Protein AF-A0A348B222-F1 (afdb_monomer_lite)

Structure (mmCIF, N/CA/C/O backbone):
data_AF-A0A348B222-F1
#
_entry.id   AF-A0A348B222-F1
#
loop_
_atom_site.group_PDB
_atom_site.id
_atom_site.type_symbol
_atom_site.label_atom_id
_atom_site.label_alt_id
_atom_site.label_comp_id
_atom_site.label_asym_id
_atom_site.label_entity_id
_atom_site.label_seq_id
_atom_site.pdbx_PDB_ins_code
_atom_site.Cartn_x
_atom_site.Cartn_y
_atom_site.Cartn_z
_atom_site.occupancy
_atom_site.B_iso_or_equiv
_atom_site.auth_seq_id
_atom_site.auth_comp_id
_atom_site.auth_asym_id
_atom_site.auth_atom_id
_atom_site.pdbx_PDB_model_num
ATOM 1 N N . MET A 1 1 ? 14.008 5.051 -27.927 1.00 45.88 1 MET A N 1
ATOM 2 C CA . MET A 1 1 ? 12.840 4.540 -27.173 1.00 45.88 1 MET A CA 1
ATOM 3 C C . MET A 1 1 ? 13.025 4.664 -25.659 1.00 45.88 1 MET A C 1
ATOM 5 O O . MET A 1 1 ? 12.110 5.169 -25.030 1.00 45.88 1 MET A O 1
ATOM 9 N N . LEU A 1 2 ? 14.202 4.353 -25.087 1.00 38.81 2 LEU A N 1
ATOM 10 C CA . LEU A 1 2 ? 14.486 4.493 -23.641 1.00 38.81 2 LEU A CA 1
ATOM 11 C C . LEU A 1 2 ? 14.268 5.908 -23.054 1.00 38.81 2 LEU A C 1
ATOM 13 O O . LEU A 1 2 ? 13.716 6.055 -21.972 1.00 38.81 2 LEU A O 1
ATOM 17 N N . THR A 1 3 ? 14.669 6.967 -23.761 1.00 41.22 3 THR A N 1
ATOM 18 C CA . THR A 1 3 ? 14.550 8.351 -23.262 1.00 41.22 3 THR A CA 1
ATOM 19 C C . THR A 1 3 ? 13.109 8.851 -23.198 1.00 41.22 3 THR A C 1
ATOM 21 O O . THR A 1 3 ? 12.763 9.565 -22.269 1.00 41.22 3 THR A O 1
ATOM 24 N N . ALA A 1 4 ? 12.247 8.444 -24.133 1.00 38.38 4 ALA A N 1
ATOM 25 C CA . ALA A 1 4 ? 10.833 8.824 -24.117 1.00 38.38 4 ALA A CA 1
ATOM 26 C C . ALA A 1 4 ? 10.059 8.129 -22.980 1.00 38.38 4 ALA A C 1
ATOM 28 O O . ALA A 1 4 ? 9.179 8.741 -22.381 1.00 38.38 4 ALA A O 1
ATOM 29 N N . PHE A 1 5 ? 10.423 6.886 -22.646 1.00 43.88 5 PHE A N 1
ATOM 30 C CA . PHE A 1 5 ? 9.771 6.110 -21.585 1.00 43.88 5 PHE A CA 1
ATOM 31 C C . PHE A 1 5 ? 10.197 6.552 -20.178 1.00 43.88 5 PHE A C 1
ATOM 33 O O . PHE A 1 5 ? 9.346 6.715 -19.311 1.00 43.88 5 PHE A O 1
ATOM 40 N N . VAL A 1 6 ? 11.481 6.874 -19.967 1.00 45.59 6 VAL A N 1
ATOM 41 C CA . VAL A 1 6 ? 11.966 7.445 -18.692 1.00 45.59 6 VAL A CA 1
ATOM 42 C C . VAL A 1 6 ? 11.347 8.825 -18.417 1.00 45.59 6 VAL A C 1
ATOM 44 O O . VAL A 1 6 ? 11.033 9.142 -17.272 1.00 45.59 6 VAL A O 1
ATOM 47 N N . ILE A 1 7 ? 11.104 9.631 -19.460 1.00 47.28 7 ILE A N 1
ATOM 48 C CA . ILE A 1 7 ? 10.411 10.927 -19.339 1.00 47.28 7 ILE A CA 1
ATOM 49 C C . ILE A 1 7 ? 8.918 10.741 -19.008 1.00 47.28 7 ILE A C 1
ATOM 51 O O . ILE A 1 7 ? 8.367 11.527 -18.238 1.00 47.28 7 ILE A O 1
ATOM 55 N N . LEU A 1 8 ? 8.263 9.697 -19.534 1.00 50.06 8 LEU A N 1
ATOM 56 C CA . LEU A 1 8 ? 6.875 9.362 -19.185 1.00 50.06 8 LEU A CA 1
ATOM 57 C C . LEU A 1 8 ? 6.747 8.785 -17.767 1.00 50.06 8 LEU A C 1
ATOM 59 O O . LEU A 1 8 ? 5.805 9.135 -17.058 1.00 50.06 8 LEU A O 1
ATOM 63 N N . ALA A 1 9 ? 7.706 7.968 -17.327 1.00 51.41 9 ALA A N 1
ATOM 64 C CA . ALA A 1 9 ? 7.767 7.458 -15.960 1.00 51.41 9 ALA A CA 1
ATOM 65 C C . ALA A 1 9 ? 7.986 8.611 -14.963 1.00 51.41 9 ALA A C 1
ATOM 67 O O . ALA A 1 9 ? 7.213 8.796 -14.027 1.00 51.41 9 ALA A O 1
ATOM 68 N N . ALA A 1 10 ? 8.949 9.501 -15.199 1.00 58.97 10 ALA A N 1
ATOM 69 C CA . ALA A 1 10 ? 9.144 10.686 -14.357 1.00 58.97 10 ALA A CA 1
ATOM 70 C C . ALA A 1 10 ? 8.050 11.765 -14.524 1.00 58.97 10 ALA A C 1
ATOM 72 O O . ALA A 1 10 ? 8.182 12.864 -13.977 1.00 58.97 10 ALA A O 1
ATOM 73 N N . SER A 1 11 ? 6.983 11.492 -15.284 1.00 73.81 11 SER A N 1
ATOM 74 C CA . SER A 1 11 ? 5.932 12.474 -15.502 1.00 73.81 11 SER A CA 1
ATOM 75 C C . SER A 1 11 ? 5.194 12.793 -14.195 1.00 73.81 11 SER A C 1
ATOM 77 O O . SER A 1 11 ? 4.970 11.910 -13.358 1.00 73.81 11 SER A O 1
ATOM 79 N N . PRO A 1 12 ? 4.736 14.046 -14.026 1.00 78.94 12 PRO A N 1
ATOM 80 C CA . PRO A 1 12 ? 3.909 14.424 -12.884 1.00 78.94 12 PRO A CA 1
ATOM 81 C C . PRO A 1 12 ? 2.681 13.518 -12.704 1.00 78.94 12 PRO A C 1
ATOM 83 O O . PRO A 1 12 ? 2.256 13.285 -11.577 1.00 78.94 12 PRO A O 1
ATOM 86 N N . GLY A 1 13 ? 2.140 12.968 -13.798 1.00 80.19 13 GLY A N 1
ATOM 87 C CA . GLY A 1 13 ? 0.988 12.067 -13.766 1.00 80.19 13 GLY A CA 1
ATOM 88 C C . GLY A 1 13 ? 1.265 10.751 -13.039 1.00 80.19 13 GLY A C 1
ATOM 89 O O . GLY A 1 13 ? 0.460 10.341 -12.207 1.00 80.19 13 GLY A O 1
ATOM 90 N N . VAL A 1 14 ? 2.414 10.116 -13.289 1.00 79.12 14 VAL A N 1
ATOM 91 C CA . VAL A 1 14 ? 2.780 8.851 -12.627 1.00 79.12 14 VAL A CA 1
ATOM 92 C C . VAL A 1 14 ? 3.082 9.080 -11.147 1.00 79.12 14 VAL A C 1
ATOM 94 O O . VAL A 1 14 ? 2.652 8.299 -10.305 1.00 79.12 14 VAL A O 1
ATOM 97 N N . LEU A 1 15 ? 3.741 10.188 -10.798 1.00 84.81 15 LEU A N 1
ATOM 98 C CA . LEU A 1 15 ? 3.972 10.542 -9.395 1.00 84.81 15 LEU A CA 1
ATOM 99 C C . LEU A 1 15 ? 2.654 10.770 -8.644 1.00 84.81 15 LEU A C 1
ATOM 101 O O . LEU A 1 15 ? 2.473 10.231 -7.555 1.00 84.81 15 LEU A O 1
ATOM 105 N N . LEU A 1 16 ? 1.711 11.511 -9.234 1.00 83.81 16 LEU A N 1
ATOM 106 C CA . LEU A 1 16 ? 0.375 11.698 -8.659 1.00 83.81 16 LEU A CA 1
ATOM 107 C C . LEU A 1 16 ? -0.380 10.373 -8.520 1.00 83.81 16 LEU A C 1
ATOM 109 O O . LEU A 1 16 ? -1.049 10.166 -7.509 1.00 83.81 16 LEU A O 1
ATOM 113 N N . LEU A 1 17 ? -0.237 9.465 -9.490 1.00 82.88 17 LEU A N 1
ATOM 114 C CA . LEU A 1 17 ? -0.805 8.124 -9.406 1.00 82.88 17 LEU A CA 1
ATOM 115 C C . LEU A 1 17 ? -0.215 7.343 -8.227 1.00 82.88 17 LEU A C 1
ATOM 117 O O . LEU A 1 17 ? -0.977 6.787 -7.449 1.00 82.88 17 LEU A O 1
ATOM 121 N N . VAL A 1 18 ? 1.107 7.344 -8.037 1.00 89.62 18 VAL A N 1
ATOM 122 C CA . VAL A 1 18 ? 1.763 6.664 -6.902 1.00 89.62 18 VAL A CA 1
ATOM 123 C C . VAL A 1 18 ? 1.304 7.241 -5.559 1.00 89.62 18 VAL A C 1
ATOM 125 O O . VAL A 1 18 ? 1.024 6.485 -4.629 1.00 89.62 18 VAL A O 1
ATOM 128 N N . LEU A 1 19 ? 1.169 8.568 -5.456 1.00 87.50 19 LEU A N 1
ATOM 129 C CA . LEU A 1 19 ? 0.617 9.218 -4.262 1.00 87.50 19 LEU A CA 1
ATOM 130 C C . LEU A 1 19 ? -0.840 8.790 -4.018 1.00 87.50 19 LEU A C 1
ATOM 132 O O . LEU A 1 19 ? -1.206 8.457 -2.891 1.00 87.50 19 LEU A O 1
ATOM 136 N N . GLY A 1 20 ? -1.655 8.760 -5.076 1.00 83.12 20 GLY A N 1
ATOM 137 C CA . GLY A 1 20 ? -3.041 8.298 -5.031 1.00 83.12 20 GLY A CA 1
ATOM 138 C C . GLY A 1 20 ? -3.160 6.827 -4.631 1.00 83.12 20 GLY A C 1
ATOM 139 O O . GLY A 1 20 ? -3.981 6.500 -3.781 1.00 83.12 20 GLY A O 1
ATOM 140 N N . LEU A 1 21 ? -2.297 5.959 -5.166 1.00 86.25 21 LEU A N 1
ATOM 141 C CA . LEU A 1 21 ? -2.205 4.547 -4.790 1.00 86.25 21 LEU A CA 1
ATOM 142 C C . LEU A 1 21 ? -1.815 4.393 -3.320 1.00 86.25 21 LEU A C 1
ATOM 144 O O . LEU A 1 21 ? -2.431 3.596 -2.625 1.00 86.25 21 LEU A O 1
ATOM 148 N N . GLY A 1 22 ? -0.860 5.181 -2.817 1.00 91.25 22 GLY A N 1
ATOM 149 C CA . GLY A 1 22 ? -0.504 5.178 -1.396 1.00 91.25 22 GLY A CA 1
ATOM 150 C C . GLY A 1 22 ? -1.671 5.599 -0.496 1.00 91.25 22 GLY A C 1
ATOM 151 O O . GLY A 1 22 ? -1.880 5.014 0.566 1.00 91.25 22 GLY A O 1
ATOM 152 N N . ALA A 1 23 ? -2.464 6.581 -0.932 1.00 89.62 23 ALA A N 1
ATOM 153 C CA . ALA A 1 23 ? -3.654 7.020 -0.210 1.00 89.62 23 ALA A CA 1
ATOM 154 C C . ALA A 1 23 ? -4.790 5.991 -0.247 1.00 89.62 23 ALA A C 1
ATOM 156 O O . ALA A 1 23 ? -5.393 5.722 0.790 1.00 89.62 23 ALA A O 1
ATOM 157 N N . ALA A 1 24 ? -5.051 5.394 -1.411 1.00 84.81 24 ALA A N 1
ATOM 158 C CA . ALA A 1 24 ? -6.025 4.319 -1.563 1.00 84.81 24 ALA A CA 1
ATOM 159 C C . ALA A 1 24 ? -5.630 3.099 -0.722 1.00 84.81 24 ALA A C 1
ATOM 161 O O . ALA A 1 24 ? -6.463 2.576 0.011 1.00 84.81 24 ALA A O 1
ATOM 162 N N . HIS A 1 25 ? -4.347 2.726 -0.744 1.00 88.88 25 HIS A N 1
ATOM 163 C CA . HIS A 1 25 ? -3.808 1.629 0.052 1.00 88.88 25 HIS A CA 1
ATOM 164 C C . HIS A 1 25 ? -4.090 1.824 1.542 1.00 88.88 25 HIS A C 1
ATOM 166 O O . HIS A 1 25 ? -4.594 0.927 2.204 1.00 88.88 25 HIS A O 1
ATOM 172 N N . ALA A 1 26 ? -3.855 3.025 2.080 1.00 89.69 26 ALA A N 1
ATOM 173 C CA . ALA A 1 26 ? -4.115 3.307 3.493 1.00 89.69 26 ALA A CA 1
ATOM 174 C C . ALA A 1 26 ? -5.586 3.120 3.917 1.00 89.69 26 ALA A C 1
ATOM 176 O O . ALA A 1 26 ? -5.856 2.958 5.108 1.00 89.69 26 ALA A O 1
ATOM 177 N N . LEU A 1 27 ? -6.521 3.165 2.963 1.00 84.25 27 LEU A N 1
ATOM 178 C CA . LEU A 1 27 ? -7.957 2.988 3.179 1.00 84.25 27 LEU A CA 1
ATOM 179 C C . LEU A 1 27 ? -8.431 1.543 2.962 1.00 84.25 27 LEU A C 1
ATOM 181 O O . LEU A 1 27 ? -9.633 1.295 3.077 1.00 84.25 27 LEU A O 1
ATOM 185 N N . GLU A 1 28 ? -7.533 0.604 2.655 1.00 77.25 28 GLU A N 1
ATOM 186 C CA . GLU A 1 28 ? -7.916 -0.792 2.440 1.00 77.25 28 GLU A CA 1
ATOM 187 C C . GLU A 1 28 ? -8.569 -1.406 3.702 1.00 77.25 28 GLU A C 1
ATOM 189 O O . GLU A 1 28 ? -8.209 -1.060 4.843 1.00 77.25 28 GLU A O 1
ATOM 194 N N . PRO A 1 29 ? -9.604 -2.257 3.528 1.00 69.12 29 PRO A N 1
ATOM 195 C CA . PRO A 1 29 ? -10.418 -2.747 4.640 1.00 69.12 29 PRO A CA 1
ATOM 196 C C . PRO A 1 29 ? -9.631 -3.542 5.685 1.00 69.12 29 PRO A C 1
ATOM 198 O O . PRO A 1 29 ? -9.960 -3.464 6.872 1.00 69.12 29 PRO A O 1
ATOM 201 N N . ASP A 1 30 ? -8.601 -4.272 5.264 1.00 72.12 30 ASP A N 1
ATOM 202 C CA . ASP A 1 30 ? -7.698 -5.059 6.104 1.00 72.12 30 ASP A CA 1
ATOM 203 C C . ASP A 1 30 ? -6.919 -4.173 7.092 1.00 72.12 30 ASP A C 1
ATOM 205 O O . ASP A 1 30 ? -6.863 -4.469 8.291 1.00 72.12 30 ASP A O 1
ATOM 209 N N . HIS A 1 31 ? -6.400 -3.021 6.652 1.00 84.81 31 HIS A N 1
ATOM 210 C CA . HIS A 1 31 ? -5.754 -2.054 7.540 1.00 84.81 31 HIS A CA 1
ATOM 211 C C . HIS A 1 31 ? -6.751 -1.487 8.546 1.00 84.81 31 HIS A C 1
ATOM 213 O O . HIS A 1 31 ? -6.461 -1.414 9.742 1.00 84.81 31 HIS A O 1
ATOM 219 N N . ILE A 1 32 ? -7.941 -1.091 8.084 1.00 81.38 32 ILE A N 1
ATOM 220 C CA . ILE A 1 32 ? -8.979 -0.516 8.949 1.00 81.38 32 ILE A CA 1
ATOM 221 C C . ILE A 1 32 ? -9.425 -1.540 10.000 1.00 81.38 32 ILE A C 1
ATOM 223 O O . ILE A 1 32 ? -9.568 -1.192 11.178 1.00 81.38 32 ILE A O 1
ATOM 227 N N . ALA A 1 33 ? -9.640 -2.793 9.595 1.00 73.31 33 ALA A N 1
ATOM 228 C CA . ALA A 1 33 ? -10.023 -3.881 10.484 1.00 73.31 33 ALA A CA 1
ATOM 229 C C . ALA A 1 33 ? -8.944 -4.128 11.545 1.00 73.31 33 ALA A C 1
ATOM 231 O O . ALA A 1 33 ? -9.255 -4.150 12.738 1.00 73.31 33 ALA A O 1
ATOM 232 N N . THR A 1 34 ? -7.680 -4.214 11.128 1.00 79.94 34 THR A N 1
ATOM 233 C CA . THR A 1 34 ? -6.533 -4.394 12.019 1.00 79.94 34 THR A CA 1
ATOM 234 C C . THR A 1 34 ? -6.372 -3.225 12.995 1.00 79.94 34 THR A C 1
ATOM 236 O O . THR A 1 34 ? -6.311 -3.437 14.209 1.00 79.94 34 THR A O 1
ATOM 239 N N . MET A 1 35 ? -6.385 -1.979 12.517 1.00 84.19 35 MET A N 1
ATOM 240 C CA . MET A 1 35 ? -6.193 -0.789 13.358 1.00 84.19 35 MET A CA 1
ATOM 241 C C . MET A 1 35 ? -7.305 -0.609 14.399 1.00 84.19 35 MET A C 1
ATOM 243 O O . MET A 1 35 ? -7.040 -0.132 15.502 1.00 84.19 35 MET A O 1
ATOM 247 N N . LYS A 1 36 ? -8.536 -1.052 14.107 1.00 78.12 36 LYS A N 1
ATOM 248 C CA . LYS A 1 36 ? -9.646 -1.051 15.077 1.00 78.12 36 LYS A CA 1
ATOM 249 C C . LYS A 1 36 ? -9.423 -1.978 16.276 1.00 78.12 36 LYS A C 1
ATOM 251 O O . LYS A 1 36 ? -10.074 -1.786 17.300 1.00 78.12 36 LYS A O 1
ATOM 256 N N . THR A 1 37 ? -8.538 -2.968 16.164 1.00 81.12 37 THR A N 1
ATOM 257 C CA . THR A 1 37 ? -8.218 -3.895 17.265 1.00 81.12 37 THR A CA 1
ATOM 258 C C . THR A 1 37 ? -7.103 -3.392 18.183 1.00 81.12 37 THR A C 1
ATOM 260 O O . THR A 1 37 ? -6.882 -3.967 19.246 1.00 81.12 37 THR A O 1
ATOM 263 N N . MET A 1 38 ? -6.409 -2.319 17.798 1.00 84.62 38 MET A N 1
ATOM 264 C CA . MET A 1 38 ? -5.250 -1.795 18.520 1.00 84.62 38 MET A CA 1
ATOM 265 C C . MET A 1 38 ? -5.650 -0.812 19.619 1.00 84.62 38 MET A C 1
ATOM 267 O O . MET A 1 38 ? -6.543 0.024 19.452 1.00 84.62 38 MET A O 1
ATOM 271 N N . ALA A 1 39 ? -4.937 -0.883 20.741 1.00 83.25 39 ALA A N 1
ATOM 272 C CA . ALA A 1 39 ? -5.302 -0.190 21.973 1.00 83.25 39 ALA A CA 1
ATOM 273 C C . ALA A 1 39 ? -4.621 1.177 22.138 1.00 83.25 39 ALA A C 1
ATOM 275 O O . ALA A 1 39 ? -5.033 1.977 22.979 1.00 83.25 39 ALA A O 1
ATOM 276 N N . SER A 1 40 ? -3.553 1.453 21.383 1.00 88.56 40 SER A N 1
ATOM 277 C CA . SER A 1 40 ? -2.707 2.618 21.640 1.00 88.56 40 SER A CA 1
ATOM 278 C C . SER A 1 40 ? -2.125 3.259 20.380 1.00 88.56 40 SER A C 1
ATOM 280 O O . SER A 1 40 ? -1.817 2.596 19.394 1.00 88.56 40 SER A O 1
ATOM 282 N N . LYS A 1 41 ? -1.852 4.572 20.447 1.00 90.81 41 LYS A N 1
ATOM 283 C CA . LYS A 1 41 ? -1.162 5.314 19.370 1.00 90.81 41 LYS A CA 1
ATOM 284 C C . LYS A 1 41 ? 0.194 4.704 19.003 1.00 90.81 41 LYS A C 1
ATOM 286 O O . LYS A 1 41 ? 0.615 4.758 17.852 1.00 90.81 41 LYS A O 1
ATOM 291 N N . ARG A 1 42 ? 0.878 4.103 19.983 1.00 91.12 42 ARG A N 1
ATOM 292 C CA . ARG A 1 42 ? 2.151 3.408 19.765 1.00 91.12 42 ARG A CA 1
ATOM 293 C C . ARG A 1 42 ? 1.968 2.166 18.891 1.00 91.12 42 ARG A C 1
ATOM 295 O O . ARG A 1 42 ? 2.843 1.883 18.080 1.00 91.12 42 ARG A O 1
ATOM 302 N N . GLU A 1 43 ? 0.869 1.437 19.053 1.00 88.25 43 GLU A N 1
ATOM 303 C CA . GLU A 1 43 ? 0.530 0.302 18.189 1.00 88.25 43 GLU A CA 1
ATOM 304 C C . GLU A 1 43 ? 0.182 0.760 16.775 1.00 88.25 43 GLU A C 1
ATOM 306 O O . GLU A 1 43 ? 0.720 0.184 15.837 1.00 88.25 43 GLU A O 1
ATOM 311 N N . TYR A 1 44 ? -0.581 1.849 16.612 1.00 91.44 44 TYR A N 1
ATOM 312 C CA . TYR A 1 44 ? -0.862 2.421 15.286 1.00 91.44 44 TYR A CA 1
ATO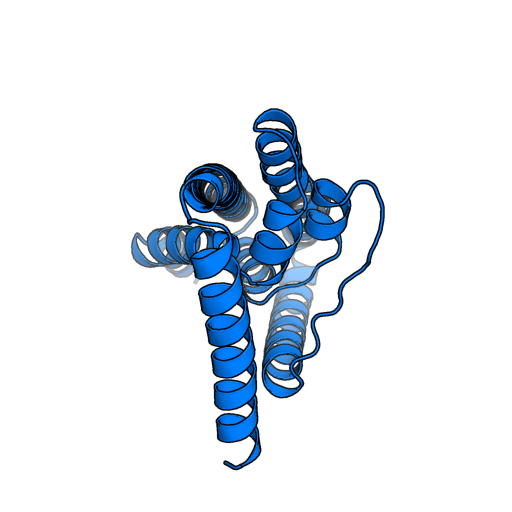M 313 C C . TYR A 1 44 ? 0.419 2.786 14.538 1.00 91.44 44 TYR A C 1
ATOM 315 O O . TYR A 1 44 ? 0.572 2.465 13.361 1.00 91.44 44 TYR A O 1
ATOM 323 N N . LEU A 1 45 ? 1.366 3.427 15.232 1.00 93.62 45 LEU A N 1
ATOM 324 C CA . LEU A 1 45 ? 2.645 3.810 14.643 1.00 93.62 45 LEU A CA 1
ATOM 325 C C . LEU A 1 45 ? 3.476 2.579 14.257 1.00 93.62 45 LEU A C 1
ATOM 327 O O . LEU A 1 45 ? 3.996 2.512 13.147 1.00 93.62 45 LEU A O 1
ATOM 331 N N . LYS A 1 46 ? 3.580 1.590 15.156 1.00 92.19 46 LYS A N 1
ATOM 332 C CA . LYS A 1 46 ? 4.298 0.335 14.887 1.00 92.19 46 LYS A CA 1
ATOM 333 C C . LYS A 1 46 ? 3.686 -0.438 13.725 1.00 92.19 46 LYS A C 1
ATOM 335 O O . LYS A 1 46 ? 4.432 -0.984 12.922 1.00 92.19 46 LYS A O 1
ATOM 340 N N . PHE A 1 47 ? 2.359 -0.493 13.650 1.00 91.88 47 PHE A N 1
ATOM 341 C CA . PHE A 1 47 ? 1.649 -1.140 12.559 1.00 91.88 47 PHE A CA 1
ATOM 342 C C . PHE A 1 47 ? 1.918 -0.431 11.240 1.00 91.88 47 PHE A C 1
ATOM 344 O O . PHE A 1 47 ? 2.436 -1.058 10.327 1.00 91.88 47 PHE A O 1
ATOM 351 N N . SER A 1 48 ? 1.657 0.875 11.178 1.00 93.50 48 SER A N 1
ATOM 352 C CA . SER A 1 48 ? 1.760 1.646 9.936 1.00 93.50 48 SER A CA 1
ATOM 353 C C . SER A 1 48 ? 3.185 1.620 9.374 1.00 93.50 48 SER A C 1
ATOM 355 O O . SER A 1 48 ? 3.380 1.319 8.202 1.00 93.50 48 SER A O 1
ATOM 357 N N . LEU A 1 49 ? 4.197 1.852 10.223 1.00 94.50 49 LEU A N 1
ATOM 358 C CA . LEU A 1 49 ? 5.603 1.768 9.813 1.00 94.50 49 LEU A CA 1
ATOM 359 C C . LEU A 1 49 ? 6.024 0.333 9.496 1.00 94.50 49 LEU A C 1
ATOM 361 O O . LEU A 1 49 ? 6.721 0.098 8.513 1.00 94.50 49 LEU A O 1
ATOM 365 N N . GLY A 1 50 ? 5.611 -0.626 10.327 1.00 93.31 50 GLY A N 1
ATOM 366 C CA . GLY A 1 50 ? 5.900 -2.039 10.116 1.00 93.31 50 GLY A CA 1
ATOM 367 C C . GLY A 1 50 ? 5.358 -2.527 8.778 1.00 93.31 50 GLY A C 1
ATOM 368 O O . GLY A 1 50 ? 6.059 -3.243 8.078 1.00 93.31 50 GLY A O 1
ATOM 369 N N . HIS A 1 51 ? 4.168 -2.081 8.387 1.00 91.88 51 HIS A N 1
A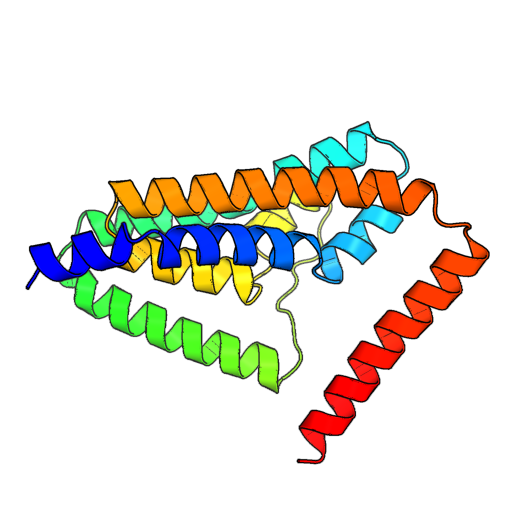TOM 370 C CA . HIS A 1 51 ? 3.531 -2.425 7.120 1.00 91.88 51 HIS A CA 1
ATOM 371 C C . HIS A 1 51 ? 4.287 -1.889 5.914 1.00 91.88 51 HIS A C 1
ATOM 373 O O . HIS A 1 51 ? 4.620 -2.651 5.006 1.00 91.88 51 HIS A O 1
ATOM 379 N N . GLY A 1 52 ? 4.665 -0.612 5.948 1.00 93.19 52 GLY A N 1
ATOM 380 C CA . GLY A 1 52 ? 5.535 -0.035 4.928 1.00 93.19 52 GLY A CA 1
ATOM 381 C C . GLY A 1 52 ? 6.886 -0.758 4.819 1.00 93.19 52 GLY A C 1
ATOM 382 O O . GLY A 1 52 ? 7.336 -1.074 3.718 1.00 93.19 52 GLY A O 1
ATOM 383 N N . LEU A 1 53 ? 7.512 -1.085 5.956 1.00 92.81 53 LEU A N 1
ATOM 384 C CA . LEU A 1 53 ? 8.767 -1.848 5.997 1.00 92.81 53 LEU A CA 1
ATOM 385 C C . LEU A 1 53 ? 8.599 -3.281 5.476 1.00 92.81 53 LEU A C 1
ATOM 387 O O . LEU A 1 53 ? 9.457 -3.765 4.743 1.00 92.81 53 LEU A O 1
ATOM 391 N N . GLY A 1 54 ? 7.495 -3.943 5.822 1.00 90.31 54 GLY A N 1
ATOM 392 C CA . GLY A 1 54 ? 7.123 -5.259 5.311 1.00 90.31 54 GLY A CA 1
ATOM 393 C C . GLY A 1 54 ? 7.070 -5.270 3.791 1.00 90.31 54 GLY A C 1
ATOM 394 O O . GLY A 1 54 ? 7.719 -6.099 3.157 1.00 90.31 54 GLY A O 1
ATOM 395 N N . PHE A 1 55 ? 6.377 -4.291 3.209 1.00 91.62 55 PHE A N 1
ATOM 396 C CA . PHE A 1 55 ? 6.304 -4.144 1.760 1.00 91.62 55 PHE A CA 1
ATOM 397 C C . PHE A 1 55 ? 7.684 -3.880 1.141 1.00 91.62 55 PHE A C 1
ATOM 399 O O . PHE A 1 55 ? 8.057 -4.533 0.168 1.00 91.62 55 PHE A O 1
ATOM 406 N N . ALA A 1 56 ? 8.486 -2.992 1.741 1.00 90.88 56 ALA A N 1
ATOM 407 C CA . ALA A 1 56 ? 9.838 -2.689 1.267 1.00 90.88 56 ALA A CA 1
ATOM 408 C C . ALA A 1 56 ? 10.741 -3.930 1.199 1.00 90.88 56 ALA A C 1
ATOM 410 O O . ALA A 1 56 ? 11.488 -4.090 0.233 1.00 90.88 56 ALA A O 1
ATOM 411 N N . MET A 1 57 ? 10.661 -4.815 2.201 1.00 87.62 57 MET A N 1
ATOM 412 C CA . MET A 1 57 ? 11.465 -6.043 2.261 1.00 87.62 57 MET A CA 1
ATOM 413 C C . MET A 1 57 ? 11.196 -7.000 1.101 1.00 87.62 57 MET A C 1
ATOM 415 O O . MET A 1 57 ? 12.065 -7.806 0.786 1.00 87.62 57 MET A O 1
ATOM 419 N N . VAL A 1 58 ? 10.025 -6.921 0.472 1.00 84.00 58 VAL A N 1
ATOM 420 C CA . VAL A 1 58 ? 9.677 -7.749 -0.689 1.00 84.00 58 VAL A CA 1
ATOM 421 C C . VAL A 1 58 ? 9.904 -6.974 -1.983 1.00 84.00 58 VAL A C 1
ATOM 423 O O . VAL A 1 58 ? 10.572 -7.459 -2.893 1.00 84.00 58 VAL A O 1
ATOM 426 N N . ALA A 1 59 ? 9.411 -5.740 -2.051 1.00 84.50 59 ALA A N 1
ATOM 427 C CA . ALA A 1 59 ? 9.410 -4.958 -3.276 1.00 84.50 59 ALA A CA 1
ATOM 428 C C . ALA A 1 59 ? 10.818 -4.496 -3.703 1.00 84.50 59 ALA A C 1
ATOM 430 O O . ALA A 1 59 ? 11.133 -4.529 -4.891 1.00 84.50 59 ALA A O 1
ATOM 431 N N . ILE A 1 60 ? 11.703 -4.127 -2.765 1.00 84.88 60 ILE A N 1
ATOM 432 C CA . ILE A 1 60 ? 13.068 -3.685 -3.107 1.00 84.88 60 ILE A CA 1
ATOM 433 C C . ILE A 1 60 ? 13.901 -4.827 -3.713 1.00 84.88 60 ILE A C 1
ATOM 435 O O . ILE A 1 60 ? 14.474 -4.614 -4.783 1.00 84.88 60 ILE A O 1
ATOM 439 N N . PRO A 1 61 ? 13.976 -6.036 -3.115 1.00 81.94 61 PRO A N 1
ATOM 440 C CA . PRO A 1 61 ? 14.683 -7.155 -3.739 1.00 81.94 61 PRO A CA 1
ATOM 441 C C . PRO A 1 61 ? 14.165 -7.508 -5.132 1.00 81.94 61 PRO A C 1
ATOM 443 O O . PRO A 1 61 ? 14.969 -7.802 -6.013 1.00 81.94 61 PRO A O 1
ATOM 446 N N . ILE A 1 62 ? 12.848 -7.435 -5.342 1.00 76.06 62 ILE A N 1
ATOM 447 C CA . ILE A 1 62 ? 12.219 -7.667 -6.647 1.00 76.06 62 ILE A CA 1
ATOM 448 C C . ILE A 1 62 ? 12.743 -6.654 -7.671 1.00 76.06 62 ILE A C 1
ATOM 450 O O . ILE A 1 62 ? 13.257 -7.054 -8.714 1.00 76.06 62 ILE A O 1
ATOM 454 N N . ILE A 1 63 ? 12.709 -5.355 -7.359 1.00 76.38 63 ILE A N 1
ATOM 455 C CA . ILE A 1 63 ? 13.221 -4.321 -8.273 1.00 76.38 63 ILE A CA 1
ATOM 456 C C . ILE A 1 63 ? 14.719 -4.479 -8.526 1.00 76.38 63 ILE A C 1
ATOM 458 O O . ILE A 1 63 ? 15.162 -4.321 -9.661 1.00 76.38 63 ILE A O 1
ATOM 462 N N . LEU A 1 64 ? 15.511 -4.792 -7.498 1.00 77.75 64 LEU A N 1
ATOM 463 C CA . LEU A 1 64 ? 16.948 -5.013 -7.665 1.00 77.75 64 LEU A CA 1
ATOM 464 C C . LEU A 1 64 ? 17.214 -6.196 -8.603 1.00 77.75 64 LEU A C 1
ATOM 466 O O . LEU A 1 64 ? 18.029 -6.073 -9.514 1.00 77.75 64 LEU A O 1
ATOM 470 N N . LEU A 1 65 ? 16.503 -7.314 -8.425 1.00 73.19 65 LEU A N 1
ATOM 471 C CA . LEU A 1 65 ? 16.650 -8.503 -9.264 1.00 73.19 65 LEU A CA 1
ATOM 472 C C . LEU A 1 65 ? 16.401 -8.188 -10.748 1.00 73.19 65 LEU A C 1
ATOM 474 O O . LEU A 1 65 ? 17.194 -8.593 -11.598 1.00 73.19 65 LEU A O 1
ATOM 478 N N . PHE A 1 66 ? 15.351 -7.420 -11.051 1.00 66.69 66 PHE A N 1
ATOM 479 C CA . PHE A 1 66 ? 15.037 -7.012 -12.424 1.00 66.69 66 PHE A CA 1
ATOM 480 C C . PHE A 1 66 ? 15.965 -5.912 -12.954 1.00 66.69 66 PHE A C 1
ATOM 482 O O . PHE A 1 66 ? 16.331 -5.925 -14.126 1.00 66.69 66 PHE A O 1
ATOM 489 N N . GLY A 1 67 ? 16.430 -5.003 -12.093 1.00 64.69 67 GLY A N 1
ATOM 490 C CA . GLY A 1 67 ? 17.296 -3.890 -12.482 1.00 64.69 67 GLY A CA 1
ATOM 491 C C . GLY A 1 67 ? 18.710 -4.293 -12.922 1.00 64.69 67 GLY A C 1
ATOM 492 O O . GLY A 1 67 ? 19.331 -3.565 -13.698 1.00 64.69 67 GLY A O 1
ATOM 493 N N . PHE A 1 68 ? 19.237 -5.433 -12.459 1.00 66.38 68 PHE A N 1
ATOM 494 C CA . PHE A 1 68 ? 20.597 -5.882 -12.800 1.00 66.38 68 PHE A CA 1
ATOM 495 C C . PHE A 1 68 ? 20.674 -6.827 -14.003 1.00 66.38 68 PHE A C 1
ATOM 497 O O . PHE A 1 68 ? 21.751 -6.984 -14.582 1.00 66.38 68 PHE A O 1
ATOM 504 N N . VAL A 1 69 ? 19.568 -7.448 -14.413 1.00 66.00 69 VAL A N 1
ATOM 505 C CA . VAL A 1 69 ? 19.576 -8.462 -15.471 1.00 66.00 69 VAL A CA 1
ATOM 506 C C . VAL A 1 69 ? 18.648 -8.023 -16.594 1.00 66.00 69 VAL A C 1
ATOM 508 O O . VAL A 1 69 ? 17.472 -8.345 -16.594 1.00 66.00 69 VAL A O 1
ATOM 511 N N . ARG A 1 70 ? 19.182 -7.324 -17.604 1.00 59.44 70 ARG A N 1
ATOM 512 C CA . ARG A 1 70 ? 18.387 -6.837 -18.756 1.00 59.44 70 ARG A CA 1
ATOM 513 C C . ARG A 1 70 ? 17.650 -7.939 -19.526 1.00 59.44 70 ARG A C 1
ATOM 515 O O . ARG A 1 70 ? 16.594 -7.694 -20.082 1.00 59.44 70 ARG A O 1
ATOM 522 N N . VAL A 1 71 ? 18.165 -9.172 -19.534 1.00 61.16 71 VAL A N 1
ATOM 523 C CA . VAL A 1 71 ? 17.453 -10.335 -20.110 1.00 61.16 71 VAL A CA 1
ATOM 524 C C . VAL A 1 71 ? 16.168 -10.664 -19.332 1.00 61.16 71 VAL A C 1
ATOM 526 O O . VAL A 1 71 ? 15.247 -11.253 -19.892 1.00 61.16 71 VAL A O 1
ATOM 529 N N . LEU A 1 72 ? 16.076 -10.248 -18.067 1.00 56.69 72 LEU A N 1
ATOM 530 C CA . LEU A 1 72 ? 14.863 -10.330 -17.264 1.00 56.69 72 LEU A CA 1
ATOM 531 C C . LEU A 1 72 ? 13.916 -9.140 -17.472 1.00 56.69 72 LEU A C 1
ATOM 533 O O . LEU A 1 72 ? 12.872 -9.172 -16.845 1.00 56.69 72 LEU A O 1
ATOM 537 N N . GLU A 1 73 ? 14.189 -8.141 -18.329 1.00 54.28 73 GLU A N 1
ATOM 538 C CA . GLU A 1 73 ? 13.181 -7.102 -18.648 1.00 54.28 73 GLU A CA 1
ATOM 539 C C . GLU A 1 73 ? 11.930 -7.753 -19.249 1.00 54.28 73 GLU A C 1
ATOM 541 O O . GLU A 1 73 ? 10.842 -7.587 -18.721 1.00 54.28 73 GLU A O 1
ATOM 546 N N . VAL A 1 74 ? 12.095 -8.639 -20.238 1.00 57.88 74 VAL A N 1
ATOM 547 C CA . VAL A 1 74 ? 10.973 -9.399 -20.822 1.00 57.88 74 VAL A CA 1
ATOM 548 C C . VAL A 1 74 ? 10.312 -10.322 -19.789 1.00 57.88 74 VAL A C 1
ATOM 550 O O . VAL A 1 74 ? 9.102 -10.534 -19.814 1.00 57.88 74 VAL A O 1
ATOM 553 N N . ALA A 1 75 ? 11.091 -10.883 -18.858 1.00 57.56 75 ALA A N 1
ATOM 554 C CA . ALA A 1 75 ? 10.536 -11.668 -17.757 1.00 57.56 75 ALA A CA 1
ATOM 555 C C . ALA A 1 75 ? 9.763 -10.782 -16.764 1.00 57.56 75 ALA A C 1
ATOM 557 O O . ALA A 1 75 ? 8.750 -11.222 -16.234 1.00 57.56 75 ALA A O 1
ATOM 558 N N . GLY A 1 76 ? 10.216 -9.549 -16.545 1.00 52.84 76 GLY A N 1
ATOM 559 C CA . GLY A 1 76 ? 9.578 -8.512 -15.745 1.00 52.84 76 GLY A CA 1
ATOM 560 C C . GLY A 1 76 ? 8.258 -8.068 -16.358 1.00 52.84 76 GLY A C 1
ATOM 561 O O . GLY A 1 76 ? 7.264 -8.077 -15.644 1.00 52.84 76 GLY A O 1
ATOM 562 N N . ASP A 1 77 ? 8.210 -7.833 -17.671 1.00 55.44 77 ASP A N 1
ATOM 563 C CA . ASP A 1 77 ? 6.978 -7.528 -18.410 1.00 55.44 77 ASP A CA 1
ATOM 564 C C . ASP A 1 77 ? 5.959 -8.667 -18.262 1.00 55.44 77 ASP A C 1
ATOM 566 O O . ASP A 1 77 ? 4.790 -8.445 -17.947 1.00 55.44 77 ASP A O 1
ATOM 570 N N . LEU A 1 78 ? 6.401 -9.919 -18.443 1.00 57.16 78 LEU A N 1
ATOM 571 C CA . LEU A 1 78 ? 5.548 -11.105 -18.304 1.00 57.16 78 LEU A CA 1
ATOM 572 C C . LEU A 1 78 ? 5.078 -11.321 -16.863 1.00 57.16 78 LEU A C 1
ATOM 574 O O . LEU A 1 78 ? 3.934 -11.724 -16.646 1.00 57.16 78 LEU A O 1
ATOM 578 N N . ILE A 1 79 ? 5.937 -11.046 -15.880 1.00 53.34 79 ILE A N 1
ATOM 579 C CA . ILE A 1 79 ? 5.583 -11.099 -14.462 1.00 53.34 79 ILE A CA 1
ATOM 580 C C . ILE A 1 79 ? 4.610 -9.976 -14.135 1.00 53.34 79 ILE A C 1
ATOM 582 O O . ILE A 1 79 ? 3.588 -10.265 -13.536 1.00 53.34 79 ILE A O 1
ATOM 586 N N . GLY A 1 80 ? 4.849 -8.742 -14.576 1.00 50.34 80 GLY A N 1
ATOM 587 C CA . GLY A 1 80 ? 3.950 -7.604 -14.402 1.00 50.34 80 GLY A CA 1
ATOM 588 C C . GLY A 1 80 ? 2.582 -7.846 -15.034 1.00 50.34 80 GLY A C 1
ATOM 589 O O . GLY A 1 80 ? 1.560 -7.534 -14.427 1.00 50.34 80 GLY A O 1
ATOM 590 N N . LEU A 1 81 ? 2.542 -8.502 -16.196 1.00 53.50 81 LEU A N 1
ATOM 591 C CA . LEU A 1 81 ? 1.306 -8.902 -16.864 1.00 53.50 81 LEU A CA 1
ATOM 592 C C . LEU A 1 81 ? 0.593 -10.039 -16.115 1.00 53.50 81 LEU A C 1
ATOM 594 O O . LEU A 1 81 ? -0.612 -9.962 -15.897 1.00 53.50 81 LEU A O 1
ATOM 598 N N . GLY A 1 82 ? 1.324 -11.059 -15.656 1.00 51.69 82 GLY A N 1
ATOM 599 C CA . GLY A 1 82 ? 0.777 -12.146 -14.835 1.00 51.69 82 GLY A CA 1
ATOM 600 C C . GLY A 1 82 ? 0.281 -11.669 -13.469 1.00 51.69 82 GLY A C 1
ATOM 601 O O . GLY A 1 82 ? -0.743 -12.128 -12.975 1.00 51.69 82 GLY A O 1
ATOM 602 N N . VAL A 1 83 ? 0.968 -10.691 -12.898 1.00 50.72 83 VAL A N 1
ATOM 603 C CA . VAL A 1 83 ? 0.616 -9.991 -11.670 1.00 50.72 83 VAL A CA 1
ATOM 604 C C . VAL A 1 83 ? -0.614 -9.100 -11.893 1.00 50.72 83 VAL A C 1
ATOM 606 O O . VAL A 1 83 ? -1.528 -9.121 -11.080 1.00 50.72 83 VAL A O 1
ATOM 609 N N . GLY A 1 84 ? -0.715 -8.405 -13.029 1.00 48.06 84 GLY A N 1
ATOM 610 C CA . GLY A 1 84 ? -1.928 -7.689 -13.438 1.00 48.06 84 GLY A CA 1
ATOM 611 C C . GLY A 1 84 ? -3.130 -8.617 -13.654 1.00 48.06 84 GLY A C 1
ATOM 612 O O . GLY A 1 84 ? -4.247 -8.272 -13.279 1.00 48.06 84 GLY A O 1
ATOM 613 N N . VAL A 1 85 ? -2.911 -9.824 -14.188 1.00 56.44 85 VAL A N 1
ATOM 614 C CA . VAL A 1 85 ? -3.937 -10.878 -14.274 1.00 56.44 85 VAL A CA 1
ATOM 615 C C . VAL A 1 85 ? -4.302 -11.404 -12.888 1.00 56.44 85 VAL A C 1
ATOM 617 O O . VAL A 1 85 ? -5.481 -11.604 -12.625 1.00 56.44 85 VAL A O 1
ATOM 620 N N . LEU A 1 86 ? -3.334 -11.596 -11.989 1.00 50.62 86 LEU A N 1
ATOM 621 C CA . LEU A 1 86 ? -3.593 -11.966 -10.596 1.00 50.62 86 LEU A CA 1
ATOM 622 C C . LEU A 1 86 ? -4.425 -10.905 -9.883 1.00 50.62 86 LEU A C 1
ATOM 624 O O . LEU A 1 86 ? -5.379 -11.279 -9.222 1.00 50.62 86 LEU A O 1
ATOM 628 N N . LEU A 1 87 ? -4.150 -9.614 -10.088 1.00 49.78 87 LEU A N 1
ATOM 629 C CA . LEU A 1 87 ? -4.994 -8.537 -9.568 1.00 49.78 87 LEU A CA 1
ATOM 630 C C . LEU A 1 87 ? -6.395 -8.561 -10.145 1.00 49.78 87 LEU A C 1
ATOM 632 O O . LEU A 1 87 ? -7.362 -8.391 -9.414 1.00 49.78 87 LEU A O 1
ATOM 636 N N . LEU A 1 88 ? -6.512 -8.792 -11.452 1.00 49.34 88 LEU A N 1
ATOM 637 C CA . LEU A 1 88 ? -7.810 -8.959 -12.086 1.00 49.34 88 LEU A CA 1
ATOM 638 C C . LEU A 1 88 ? -8.550 -10.152 -11.467 1.00 49.34 88 LEU A C 1
ATOM 640 O O . LEU A 1 88 ? -9.742 -10.065 -11.213 1.00 49.34 88 LEU A O 1
ATOM 644 N N . VAL A 1 89 ? -7.850 -11.250 -11.179 1.00 52.25 89 VAL A N 1
ATOM 645 C CA . VAL A 1 89 ? -8.412 -12.442 -10.537 1.00 52.25 89 VAL A CA 1
ATOM 646 C C . VAL A 1 89 ? -8.747 -12.193 -9.069 1.00 52.25 89 VAL A C 1
ATOM 648 O O . VAL A 1 89 ? -9.803 -12.636 -8.647 1.00 52.25 89 VAL A O 1
ATOM 651 N N . GLU A 1 90 ? -7.918 -11.510 -8.283 1.00 52.78 90 GLU A N 1
ATOM 652 C CA . GLU A 1 90 ? -8.196 -11.130 -6.889 1.00 52.78 90 GLU A CA 1
ATOM 653 C C . GLU A 1 90 ? -9.423 -10.219 -6.817 1.00 52.78 90 GLU A C 1
ATOM 655 O O . GLU A 1 90 ? -10.343 -10.502 -6.054 1.00 52.78 90 GLU A O 1
ATOM 660 N N . GLU A 1 91 ? -9.494 -9.211 -7.689 1.00 50.78 91 GLU A N 1
ATOM 661 C CA . GLU A 1 91 ? -10.628 -8.292 -7.801 1.00 50.78 91 GLU A CA 1
ATOM 662 C C . GLU A 1 91 ? -11.907 -9.022 -8.254 1.00 50.78 91 GLU A C 1
ATOM 664 O O . GLU A 1 91 ? -12.974 -8.828 -7.677 1.00 50.78 91 GLU A O 1
ATOM 669 N N . ILE A 1 92 ? -11.808 -9.926 -9.242 1.00 48.44 92 ILE A N 1
ATOM 670 C CA . ILE A 1 92 ? -12.936 -10.754 -9.713 1.00 48.44 92 ILE A CA 1
ATOM 671 C C . ILE A 1 92 ? -13.361 -11.783 -8.654 1.00 48.44 92 ILE A C 1
ATOM 673 O O . ILE A 1 92 ? -14.546 -12.088 -8.522 1.00 48.44 92 ILE A O 1
ATOM 677 N N . SER A 1 93 ? -12.412 -12.370 -7.926 1.00 48.44 93 SER A N 1
ATOM 678 C CA . SER A 1 93 ? -12.670 -13.464 -6.982 1.00 48.44 93 SER A CA 1
ATOM 679 C C . SER A 1 93 ? -12.989 -12.986 -5.569 1.00 48.44 93 SER A C 1
ATOM 681 O O . SER A 1 93 ? -13.483 -13.787 -4.771 1.00 48.44 93 SER A O 1
ATOM 683 N N . GLY A 1 94 ? -12.720 -11.716 -5.255 1.00 48.56 94 GLY A N 1
ATOM 684 C CA . GLY A 1 94 ? -12.915 -11.117 -3.935 1.00 48.56 94 GLY A CA 1
ATOM 685 C C . GLY A 1 94 ? -12.106 -11.803 -2.831 1.00 48.56 94 GLY A C 1
ATOM 686 O O . GLY A 1 94 ? -12.506 -11.769 -1.666 1.00 48.56 94 GLY A O 1
ATOM 687 N N . LYS A 1 95 ? -11.023 -12.501 -3.189 1.00 49.06 95 LYS A N 1
ATOM 688 C CA . LYS A 1 95 ? -10.165 -13.234 -2.255 1.00 49.06 95 LYS A CA 1
ATOM 689 C C . LYS A 1 95 ? -8.840 -12.503 -2.120 1.00 49.06 95 LYS A C 1
ATOM 691 O O . LYS A 1 95 ? -7.985 -12.617 -2.988 1.00 49.06 95 LYS A O 1
ATOM 696 N N . GLU A 1 96 ? -8.664 -11.814 -1.002 1.00 52.28 96 GLU A N 1
ATOM 697 C CA . GLU A 1 96 ? -7.347 -11.345 -0.582 1.00 52.28 96 GLU A CA 1
ATOM 698 C C . GLU A 1 96 ? -6.537 -12.549 -0.084 1.00 52.28 96 GLU A C 1
ATOM 700 O O . GLU A 1 96 ? -6.998 -13.330 0.759 1.00 52.28 96 GLU A O 1
ATOM 705 N N . PHE A 1 97 ? -5.323 -12.732 -0.604 1.00 52.62 97 PHE A N 1
ATOM 706 C CA . PHE A 1 97 ? -4.394 -13.735 -0.085 1.00 52.62 97 PHE A CA 1
ATOM 707 C C . PHE A 1 97 ? -3.759 -13.210 1.214 1.00 52.62 97 PHE A C 1
ATOM 709 O O . PHE A 1 97 ? -2.603 -12.799 1.253 1.00 52.62 97 PHE A O 1
ATOM 716 N N . GLU A 1 98 ? -4.538 -13.188 2.298 1.00 48.19 98 GLU A N 1
ATOM 717 C CA . GLU A 1 98 ? -4.068 -12.746 3.613 1.00 48.19 98 GLU A CA 1
ATOM 718 C C . GLU A 1 98 ? -3.334 -13.860 4.372 1.00 48.19 98 GLU A C 1
ATOM 720 O O . GLU A 1 98 ? -3.868 -14.946 4.622 1.00 48.19 98 GLU A O 1
ATOM 725 N N . VAL A 1 99 ? -2.135 -13.549 4.867 1.00 41.94 99 VAL A N 1
ATOM 726 C CA . VAL A 1 99 ? -1.444 -14.366 5.871 1.00 41.94 99 VAL A CA 1
ATOM 727 C C . VAL A 1 99 ? -1.667 -13.752 7.256 1.00 41.94 99 VAL A C 1
ATOM 729 O O . VAL A 1 99 ? -1.149 -12.681 7.566 1.00 41.94 99 VAL A O 1
ATOM 732 N N . LYS A 1 100 ? -2.423 -14.440 8.123 1.00 36.47 100 LYS A N 1
ATOM 733 C CA . LYS A 1 100 ? -2.670 -14.014 9.515 1.00 36.47 100 LYS A CA 1
ATOM 734 C C . LYS A 1 100 ? -1.509 -14.421 10.436 1.00 36.47 100 LYS A C 1
ATOM 736 O O . LYS A 1 100 ? -1.214 -15.606 10.555 1.00 36.47 100 LYS A O 1
ATOM 741 N N . GLY A 1 101 ? -0.898 -13.466 11.150 1.00 33.62 101 GLY A N 1
ATOM 742 C CA . GLY A 1 101 ? 0.143 -13.750 12.153 1.00 33.62 101 GLY A CA 1
ATOM 743 C C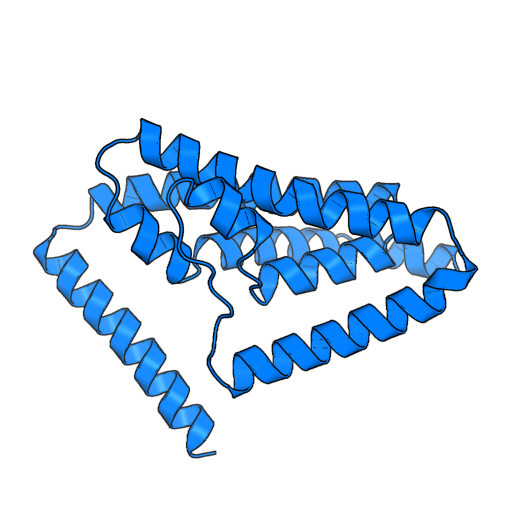 . GLY A 1 101 ? 0.556 -12.552 13.028 1.00 33.62 101 GLY A C 1
ATOM 744 O O . GLY A 1 101 ? 0.569 -11.409 12.578 1.00 33.62 101 GLY A O 1
ATOM 745 N N . GLY A 1 102 ? 0.887 -12.810 14.303 1.00 37.00 102 GLY A N 1
ATOM 746 C CA . GLY A 1 102 ? 1.386 -11.816 15.269 1.00 37.00 102 GLY A CA 1
ATOM 747 C C . GLY A 1 102 ? 2.753 -11.256 14.853 1.00 37.00 102 GLY A C 1
ATOM 748 O O . GLY A 1 102 ? 3.655 -12.011 14.518 1.00 37.00 102 GLY A O 1
ATOM 749 N N . GLY A 1 103 ? 2.891 -9.927 14.831 1.00 56.97 103 GLY A N 1
ATOM 750 C CA . GLY A 1 103 ? 3.794 -9.224 13.896 1.00 56.97 103 GLY A CA 1
ATOM 751 C C . GLY A 1 103 ? 3.039 -8.531 12.750 1.00 56.97 103 GLY A C 1
ATOM 752 O O . GLY A 1 103 ? 3.651 -8.114 11.769 1.00 56.97 103 GLY A O 1
ATOM 753 N N . MET A 1 104 ? 1.716 -8.405 12.924 1.00 67.06 104 MET A N 1
ATOM 754 C CA . MET A 1 104 ? 0.686 -8.046 11.950 1.00 67.06 104 MET A CA 1
ATOM 755 C C . MET A 1 104 ? 1.121 -6.990 10.934 1.00 67.06 104 MET A C 1
ATOM 757 O O . MET A 1 104 ? 1.035 -7.268 9.757 1.00 67.06 104 MET A O 1
ATOM 761 N N . GLY A 1 105 ? 1.703 -5.857 11.348 1.00 79.31 105 GLY A N 1
ATOM 762 C CA . GLY A 1 105 ? 2.152 -4.825 10.401 1.00 79.31 105 GLY A CA 1
ATOM 763 C C . GLY A 1 105 ? 3.192 -5.330 9.400 1.00 79.31 105 GLY A C 1
ATOM 764 O O . GLY A 1 105 ? 2.961 -5.282 8.206 1.00 79.31 105 GLY A O 1
ATOM 765 N N . VAL A 1 106 ? 4.324 -5.869 9.859 1.00 85.38 106 VAL A N 1
ATOM 766 C CA . VAL A 1 106 ? 5.400 -6.322 8.954 1.00 85.38 106 VAL A CA 1
ATOM 767 C C . VAL A 1 106 ? 4.963 -7.512 8.104 1.00 85.38 106 VAL A C 1
ATOM 769 O O . VAL A 1 106 ? 5.228 -7.539 6.904 1.00 85.38 106 VAL A O 1
ATOM 772 N N . ALA A 1 107 ? 4.279 -8.480 8.714 1.00 79.94 107 ALA A N 1
ATOM 773 C CA . ALA A 1 107 ? 3.802 -9.663 8.008 1.00 79.94 107 ALA A CA 1
ATOM 774 C C . ALA A 1 107 ? 2.732 -9.308 6.962 1.00 79.94 107 ALA A C 1
ATOM 776 O O . ALA A 1 107 ? 2.848 -9.733 5.819 1.00 79.94 107 ALA A O 1
ATOM 777 N N . GLN A 1 108 ? 1.746 -8.480 7.314 1.00 79.88 108 GLN A N 1
ATOM 778 C CA . GLN A 1 108 ? 0.713 -7.992 6.393 1.00 79.88 108 GLN A CA 1
ATOM 779 C C . GLN A 1 108 ? 1.332 -7.090 5.318 1.00 79.88 108 GLN A C 1
ATOM 781 O O . GLN A 1 108 ? 1.017 -7.217 4.141 1.00 79.88 108 GLN A O 1
ATOM 786 N N . GLY A 1 109 ? 2.310 -6.261 5.679 1.00 80.25 109 GLY A N 1
ATOM 787 C CA . GLY A 1 109 ? 3.095 -5.457 4.748 1.00 80.25 109 GLY A CA 1
ATOM 788 C C . GLY A 1 109 ? 3.773 -6.296 3.668 1.00 80.25 109 GLY A C 1
ATOM 789 O O . GLY A 1 109 ? 3.645 -5.987 2.485 1.00 80.25 109 GLY A O 1
ATOM 790 N N . ALA A 1 110 ? 4.446 -7.371 4.076 1.00 82.88 110 ALA A N 1
ATOM 791 C CA . ALA A 1 110 ? 5.211 -8.245 3.191 1.00 82.88 110 ALA A CA 1
ATOM 792 C C . ALA A 1 110 ? 4.347 -9.245 2.406 1.00 82.88 110 ALA A C 1
ATOM 794 O O . ALA A 1 110 ? 4.654 -9.535 1.254 1.00 82.88 110 ALA A O 1
ATOM 795 N N . LEU A 1 111 ? 3.308 -9.801 3.034 1.00 76.38 111 LEU A N 1
ATOM 796 C CA . LEU A 1 111 ? 2.602 -10.981 2.525 1.00 76.38 111 LEU A CA 1
ATOM 797 C C . LEU A 1 111 ? 1.191 -10.691 2.019 1.00 76.38 111 LEU A C 1
ATOM 799 O O . LEU A 1 111 ? 0.717 -11.442 1.174 1.00 76.38 111 LEU A O 1
ATOM 803 N N . ALA A 1 112 ? 0.520 -9.639 2.503 1.00 73.62 112 ALA A N 1
ATOM 804 C CA . ALA A 1 112 ? -0.779 -9.263 1.955 1.00 73.62 112 ALA A CA 1
ATOM 805 C C . ALA A 1 112 ? -0.557 -8.580 0.604 1.00 73.62 112 ALA A C 1
ATOM 807 O O . ALA A 1 112 ? -0.040 -7.456 0.540 1.00 73.62 112 ALA A O 1
ATOM 808 N N . LEU A 1 113 ? -0.905 -9.291 -0.465 1.00 70.06 113 LEU A N 1
ATOM 809 C CA . LEU A 1 113 ? -0.973 -8.740 -1.809 1.00 70.06 113 LEU A CA 1
ATOM 810 C C . LEU A 1 113 ? -2.287 -7.984 -1.936 1.00 70.06 113 LEU A C 1
ATOM 812 O O . LEU A 1 113 ? -3.355 -8.543 -1.710 1.00 70.06 113 LEU A O 1
ATOM 816 N N . THR A 1 114 ? -2.178 -6.697 -2.246 1.00 73.75 114 THR A N 1
ATOM 817 C CA . THR A 1 114 ? -3.328 -5.849 -2.538 1.00 73.75 114 THR A CA 1
ATOM 818 C C . THR A 1 114 ? -3.126 -5.184 -3.896 1.00 73.75 114 THR A C 1
ATOM 820 O O . THR A 1 114 ? -1.971 -4.949 -4.294 1.00 73.75 114 THR A O 1
ATOM 823 N N . PRO A 1 115 ? -4.210 -4.837 -4.615 1.00 72.06 115 PRO A N 1
ATOM 824 C CA . PRO A 1 115 ? -4.119 -4.199 -5.925 1.00 72.06 115 PRO A CA 1
ATOM 825 C C . PRO A 1 115 ? -3.183 -2.994 -5.964 1.00 72.06 115 PRO A C 1
ATOM 827 O O . PRO A 1 115 ? -2.392 -2.841 -6.893 1.00 72.06 115 PRO A O 1
ATOM 830 N N . SER A 1 116 ? -3.198 -2.167 -4.921 1.00 81.25 116 SER A N 1
ATOM 831 C CA . SER A 1 116 ? -2.362 -0.971 -4.842 1.00 81.25 116 SER A CA 1
ATOM 832 C C . SER A 1 116 ? -0.859 -1.274 -4.685 1.00 81.25 116 SER A C 1
ATOM 834 O O . SER A 1 116 ? -0.052 -0.690 -5.416 1.00 81.25 116 SER A O 1
ATOM 836 N N . LYS A 1 117 ? -0.468 -2.210 -3.800 1.00 84.81 117 LYS A N 1
ATOM 837 C CA . LYS A 1 117 ? 0.932 -2.665 -3.620 1.00 84.81 117 LYS A CA 1
ATOM 838 C C . LYS A 1 117 ? 1.501 -3.265 -4.892 1.00 84.81 117 LYS A C 1
ATOM 840 O O . LYS A 1 117 ? 2.661 -3.060 -5.248 1.00 84.81 117 LYS A O 1
ATOM 845 N N . VAL A 1 118 ? 0.667 -4.033 -5.564 1.00 77.56 118 VAL A N 1
ATOM 846 C CA . VAL A 1 118 ? 1.048 -4.709 -6.782 1.00 77.56 118 VAL A CA 1
ATOM 847 C C . VAL A 1 118 ? 1.217 -3.712 -7.926 1.00 77.56 118 VAL A C 1
ATOM 849 O O . VAL A 1 118 ? 2.262 -3.711 -8.576 1.00 77.56 118 VAL A O 1
ATOM 852 N N . LEU A 1 119 ? 0.246 -2.819 -8.137 1.00 77.62 119 LEU A N 1
ATOM 853 C CA . LEU A 1 119 ? 0.344 -1.782 -9.165 1.00 77.62 119 LEU A CA 1
ATOM 854 C C . LEU A 1 119 ? 1.575 -0.900 -8.957 1.00 77.62 119 LEU A C 1
ATOM 856 O O . LEU A 1 119 ? 2.283 -0.617 -9.921 1.00 77.62 119 LEU A O 1
ATOM 860 N N . VAL A 1 120 ? 1.881 -0.499 -7.716 1.00 85.62 120 VAL A N 1
ATOM 861 C CA . VAL A 1 120 ? 3.088 0.301 -7.471 1.00 85.62 120 VAL A CA 1
ATOM 862 C C . VAL A 1 120 ? 4.371 -0.499 -7.706 1.00 85.62 120 VAL A C 1
ATOM 864 O O . VAL A 1 120 ? 5.330 0.064 -8.226 1.00 85.62 120 VAL A O 1
ATOM 867 N N . ALA A 1 121 ? 4.401 -1.798 -7.389 1.00 82.06 121 ALA A N 1
ATOM 868 C CA . ALA A 1 121 ? 5.553 -2.650 -7.677 1.00 82.06 121 ALA A CA 1
ATOM 869 C C . ALA A 1 121 ? 5.794 -2.790 -9.190 1.00 82.06 121 ALA A C 1
ATOM 871 O O . ALA A 1 121 ? 6.938 -2.689 -9.628 1.00 82.06 121 ALA A O 1
ATOM 872 N N . VAL A 1 122 ? 4.727 -2.941 -9.985 1.00 76.88 122 VAL A N 1
ATOM 873 C CA . VAL A 1 122 ? 4.805 -2.966 -11.456 1.00 76.88 122 VAL A CA 1
ATOM 874 C C . VAL A 1 122 ? 5.312 -1.627 -11.989 1.00 76.88 122 VAL A C 1
ATOM 876 O O . VAL A 1 122 ? 6.323 -1.594 -12.682 1.00 76.88 122 VAL A O 1
ATOM 879 N N . LEU A 1 123 ? 4.692 -0.507 -11.597 1.00 78.94 123 LEU A N 1
ATOM 880 C CA . LEU A 1 123 ? 5.140 0.831 -12.011 1.00 78.94 123 LEU A CA 1
ATOM 881 C C . LEU A 1 123 ? 6.612 1.082 -11.660 1.00 78.94 123 LEU A C 1
ATOM 883 O O . LEU A 1 123 ? 7.334 1.737 -12.409 1.00 78.94 123 LEU A O 1
ATOM 887 N N . ALA A 1 124 ? 7.053 0.576 -10.512 1.00 83.19 124 ALA A N 1
ATOM 888 C CA . ALA A 1 124 ? 8.415 0.741 -10.049 1.00 83.19 124 ALA A CA 1
ATOM 889 C C . ALA A 1 124 ? 9.418 -0.158 -10.794 1.00 83.19 124 ALA A C 1
ATOM 891 O O . ALA A 1 124 ? 10.542 0.279 -11.040 1.00 83.19 124 ALA A O 1
ATOM 892 N N . ALA A 1 125 ? 9.024 -1.368 -11.197 1.00 76.56 125 ALA A N 1
ATOM 893 C CA . ALA A 1 125 ? 9.841 -2.226 -12.054 1.00 76.56 125 ALA A CA 1
ATOM 894 C C . ALA A 1 125 ? 10.052 -1.594 -13.444 1.00 76.56 125 ALA A C 1
ATOM 896 O O . ALA A 1 125 ? 11.187 -1.515 -13.912 1.00 76.56 125 ALA A O 1
ATOM 897 N N . GLU A 1 126 ? 8.989 -1.042 -14.036 1.00 75.25 126 GLU A N 1
ATOM 898 C CA . GLU A 1 126 ? 9.016 -0.389 -15.356 1.00 75.25 126 GLU A CA 1
ATOM 899 C C . GLU A 1 126 ? 9.829 0.917 -15.382 1.00 75.25 126 GLU A C 1
ATOM 901 O O . GLU A 1 126 ? 10.405 1.302 -16.400 1.00 75.25 126 GLU A O 1
ATOM 906 N N . ALA A 1 127 ? 9.896 1.634 -14.258 1.00 76.88 127 ALA A N 1
ATOM 907 C CA . ALA A 1 127 ? 10.584 2.924 -14.181 1.00 76.88 127 ALA A CA 1
ATOM 908 C C . ALA A 1 127 ? 12.118 2.811 -14.081 1.00 76.88 127 ALA A C 1
ATOM 910 O O . ALA A 1 127 ? 12.825 3.824 -14.149 1.00 76.88 127 ALA A O 1
ATOM 911 N N . GLY A 1 128 ? 12.642 1.594 -13.907 1.00 75.44 128 GLY A N 1
ATOM 912 C CA . GLY A 1 128 ? 14.052 1.330 -13.640 1.00 75.44 128 GLY A CA 1
ATOM 913 C C . GLY A 1 128 ? 14.466 1.645 -12.198 1.00 75.44 128 GLY A C 1
ATOM 914 O O . GLY A 1 128 ? 13.769 2.328 -11.452 1.00 75.44 128 GLY A O 1
ATOM 915 N N . LEU A 1 129 ? 15.643 1.153 -11.793 1.00 81.25 129 LEU A N 1
ATOM 916 C CA . LEU A 1 129 ? 16.042 1.050 -10.381 1.00 81.25 129 LEU A CA 1
ATOM 917 C C . LEU A 1 129 ? 15.886 2.348 -9.566 1.00 81.25 129 LEU A C 1
ATOM 919 O O . LEU A 1 129 ? 15.324 2.323 -8.471 1.00 81.25 129 LEU A O 1
ATOM 923 N N . LEU A 1 130 ? 16.389 3.478 -10.075 1.00 84.25 130 LEU A N 1
ATOM 924 C CA . LEU A 1 130 ? 16.388 4.738 -9.325 1.00 84.25 130 LEU A CA 1
ATOM 925 C C . LEU A 1 130 ? 14.967 5.288 -9.133 1.00 84.25 130 LEU A C 1
ATOM 927 O O . LEU A 1 130 ? 14.565 5.555 -8.003 1.00 84.25 130 LEU A O 1
ATOM 931 N N . LEU A 1 131 ? 14.204 5.445 -10.220 1.00 84.19 131 LEU A N 1
ATOM 932 C CA . LEU A 1 131 ? 12.838 5.976 -10.157 1.00 84.19 131 LEU A CA 1
ATOM 933 C C . LEU A 1 131 ? 11.876 4.993 -9.482 1.00 84.19 131 LEU A C 1
ATOM 935 O O . LEU A 1 131 ? 11.051 5.414 -8.675 1.00 84.19 131 LEU A O 1
ATOM 939 N N . GLY A 1 132 ? 12.034 3.692 -9.719 1.00 85.75 132 GLY A N 1
ATOM 940 C CA . GLY A 1 132 ? 11.257 2.660 -9.041 1.00 85.75 132 GLY A CA 1
ATOM 941 C C . GLY A 1 132 ? 11.445 2.675 -7.526 1.00 85.75 132 GLY A C 1
ATOM 942 O O . GLY A 1 132 ? 10.471 2.620 -6.774 1.00 85.75 132 GLY A O 1
ATOM 943 N N . SER A 1 133 ? 12.683 2.864 -7.060 1.00 87.94 133 SER A N 1
ATOM 944 C CA . SER A 1 133 ? 12.962 3.035 -5.627 1.00 87.94 133 SER A CA 1
ATOM 945 C C . SER A 1 133 ? 12.262 4.272 -5.052 1.00 87.94 133 SER A C 1
ATOM 947 O O . SER A 1 133 ? 11.741 4.221 -3.937 1.00 87.94 133 SER A O 1
ATOM 949 N N . VAL A 1 134 ? 12.200 5.370 -5.816 1.00 90.94 134 VAL A N 1
ATOM 950 C CA . VAL A 1 134 ? 11.460 6.580 -5.425 1.00 90.94 134 VAL A CA 1
ATOM 951 C C . VAL A 1 134 ? 9.958 6.301 -5.332 1.00 90.94 134 VAL A C 1
ATOM 953 O O . VAL A 1 134 ? 9.335 6.738 -4.367 1.00 90.94 134 VAL A O 1
ATOM 956 N N . TYR A 1 135 ? 9.366 5.551 -6.266 1.00 91.50 135 TYR A N 1
ATOM 957 C CA . TYR A 1 135 ? 7.937 5.218 -6.209 1.00 91.50 135 TYR A CA 1
ATOM 958 C C . TYR A 1 135 ? 7.586 4.365 -4.998 1.00 91.50 135 TYR A C 1
ATOM 960 O O . TYR A 1 135 ? 6.635 4.692 -4.289 1.00 91.50 135 TYR A O 1
ATOM 968 N N . ILE A 1 136 ? 8.373 3.320 -4.723 1.00 93.00 136 ILE A N 1
ATOM 969 C CA . ILE A 1 136 ? 8.198 2.506 -3.516 1.00 93.00 136 ILE A CA 1
ATOM 970 C C . ILE A 1 136 ? 8.291 3.392 -2.274 1.00 93.00 136 ILE A C 1
ATOM 972 O O . ILE A 1 136 ? 7.420 3.328 -1.408 1.00 93.00 136 ILE A O 1
ATOM 976 N N . ALA A 1 137 ? 9.320 4.239 -2.182 1.00 94.19 137 ALA A N 1
ATOM 977 C CA . ALA A 1 137 ? 9.513 5.105 -1.025 1.00 94.19 137 ALA A CA 1
ATOM 978 C C . ALA A 1 137 ? 8.336 6.076 -0.833 1.00 94.19 137 ALA A C 1
ATOM 980 O O . ALA A 1 137 ? 7.826 6.202 0.280 1.00 94.19 137 ALA A O 1
ATOM 981 N N . LEU A 1 138 ? 7.867 6.720 -1.906 1.00 94.56 138 LEU A N 1
ATOM 982 C CA . LEU A 1 138 ? 6.709 7.615 -1.864 1.00 94.56 138 LEU A CA 1
ATOM 983 C C . LEU A 1 138 ? 5.442 6.880 -1.433 1.00 94.56 138 LEU A C 1
ATOM 985 O O . LEU A 1 138 ? 4.741 7.352 -0.539 1.00 94.56 138 LEU A O 1
ATOM 989 N N . PHE A 1 139 ? 5.174 5.715 -2.021 1.00 95.50 139 PHE A N 1
ATOM 990 C CA . PHE A 1 139 ? 4.031 4.888 -1.656 1.00 95.50 139 PHE A CA 1
ATOM 991 C C . PHE A 1 139 ? 4.053 4.517 -0.175 1.00 95.50 139 PHE A C 1
ATOM 993 O O . PHE A 1 139 ? 3.058 4.735 0.509 1.00 95.50 139 PHE A O 1
ATOM 1000 N N . ILE A 1 140 ? 5.189 4.030 0.336 1.00 96.25 140 ILE A N 1
ATOM 1001 C CA . ILE A 1 140 ? 5.370 3.667 1.750 1.00 96.25 140 ILE A CA 1
ATOM 1002 C C . ILE A 1 140 ? 5.149 4.878 2.650 1.00 96.25 140 ILE A C 1
ATOM 1004 O O . ILE A 1 140 ? 4.427 4.773 3.640 1.00 96.25 140 ILE A O 1
ATOM 1008 N N . VAL A 1 141 ? 5.770 6.020 2.342 1.00 96.50 141 VAL A N 1
ATOM 1009 C CA . VAL A 1 141 ? 5.666 7.226 3.174 1.00 96.50 141 VAL A CA 1
ATOM 1010 C C . VAL A 1 141 ? 4.220 7.702 3.246 1.00 96.50 141 VAL A C 1
ATOM 1012 O O . VAL A 1 141 ? 3.721 7.955 4.345 1.00 96.50 141 VAL A O 1
ATOM 1015 N N . ILE A 1 142 ? 3.533 7.793 2.106 1.00 96.69 142 ILE A N 1
ATOM 1016 C CA . ILE A 1 142 ? 2.142 8.248 2.057 1.00 96.69 142 ILE A CA 1
ATOM 1017 C C . ILE A 1 142 ? 1.216 7.249 2.741 1.00 96.69 142 ILE A C 1
ATOM 1019 O O . ILE A 1 142 ? 0.456 7.652 3.623 1.00 96.69 142 ILE A O 1
ATOM 1023 N N . SER A 1 143 ? 1.303 5.965 2.394 1.00 95.75 143 SER A N 1
ATOM 1024 C CA . SER A 1 143 ? 0.409 4.952 2.950 1.00 95.75 143 SER A CA 1
ATOM 1025 C C . SER A 1 143 ? 0.604 4.803 4.456 1.00 95.75 143 SER A C 1
ATOM 1027 O O . SER A 1 143 ? -0.369 4.842 5.203 1.00 95.75 143 SER A O 1
ATOM 1029 N N . SER A 1 144 ? 1.849 4.758 4.938 1.00 95.81 144 SER A N 1
ATOM 1030 C CA . SER A 1 144 ? 2.151 4.665 6.374 1.00 95.81 144 SER A CA 1
ATOM 1031 C C . SER A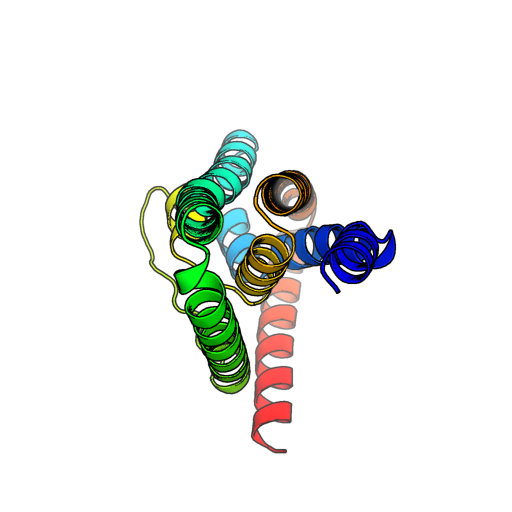 1 144 ? 1.684 5.901 7.141 1.00 95.81 144 SER A C 1
ATOM 1033 O O . SER A 1 144 ? 1.135 5.783 8.237 1.00 95.81 144 SER A O 1
ATOM 1035 N N . SER A 1 145 ? 1.868 7.095 6.572 1.00 96.31 145 SER A N 1
ATOM 1036 C CA . SER A 1 145 ? 1.422 8.338 7.210 1.00 96.31 145 SER A CA 1
ATOM 1037 C C . SER A 1 145 ? -0.102 8.403 7.292 1.00 96.31 145 SER A C 1
ATOM 1039 O O . SER A 1 145 ? -0.652 8.730 8.344 1.00 96.31 145 SER A O 1
ATOM 1041 N N . LEU A 1 146 ? -0.792 8.056 6.203 1.00 95.19 146 LEU A N 1
ATOM 1042 C CA . LEU A 1 146 ? -2.250 8.082 6.147 1.00 95.19 146 LEU A CA 1
ATOM 1043 C C . LEU A 1 146 ? -2.885 6.977 6.986 1.00 95.19 146 LEU A C 1
ATOM 1045 O O . LEU A 1 146 ? -3.866 7.264 7.662 1.00 95.19 146 LEU A O 1
ATOM 1049 N N . MET A 1 147 ? -2.306 5.773 7.041 1.00 93.81 147 MET A N 1
ATOM 1050 C CA . MET A 1 147 ? -2.747 4.724 7.968 1.00 93.81 147 MET A CA 1
ATOM 1051 C C . MET A 1 147 ? -2.669 5.211 9.415 1.00 93.81 147 MET A C 1
ATOM 1053 O O . MET A 1 147 ? -3.641 5.096 10.157 1.00 93.81 147 MET A O 1
ATOM 1057 N N . TYR A 1 148 ? -1.561 5.844 9.810 1.00 94.94 148 TYR A N 1
ATOM 1058 C CA . TYR A 1 148 ? -1.419 6.376 11.165 1.00 94.94 148 TYR A CA 1
ATOM 1059 C C . TYR A 1 148 ? -2.451 7.473 11.477 1.00 94.94 148 TYR A C 1
ATOM 1061 O O . TYR A 1 148 ? -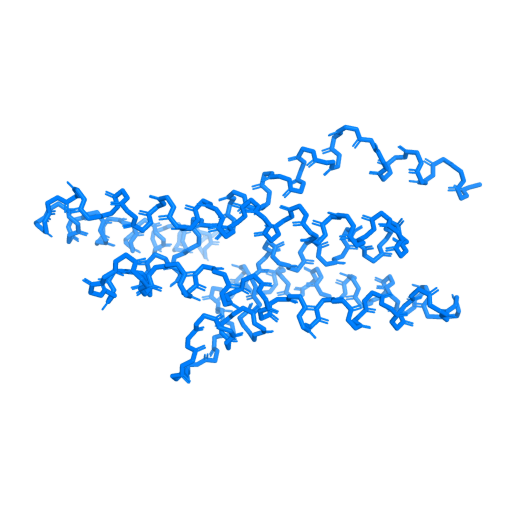3.078 7.457 12.542 1.00 94.94 148 TYR A O 1
ATOM 1069 N N . VAL A 1 149 ? -2.667 8.409 10.546 1.00 93.75 149 VAL A N 1
ATOM 1070 C CA . VAL A 1 149 ? -3.689 9.460 10.682 1.00 93.75 149 VAL A CA 1
ATOM 1071 C C . VAL A 1 149 ? -5.092 8.855 10.750 1.00 93.75 149 VAL A C 1
ATOM 1073 O O . VAL A 1 149 ? -5.881 9.252 11.607 1.00 93.75 149 VAL A O 1
ATOM 1076 N N . LEU A 1 150 ? -5.393 7.868 9.904 1.00 89.94 150 LEU A N 1
ATOM 1077 C CA . LEU A 1 150 ? -6.670 7.164 9.882 1.00 89.94 150 LEU A CA 1
ATOM 1078 C C . LEU A 1 150 ? -6.912 6.425 11.197 1.00 89.94 150 LEU A C 1
ATOM 1080 O O . LEU A 1 150 ? -7.994 6.540 11.764 1.00 89.94 150 LEU A O 1
ATOM 1084 N N . ALA A 1 151 ? -5.901 5.739 11.732 1.00 89.50 151 ALA A N 1
ATOM 1085 C CA . ALA A 1 151 ? -5.983 5.066 13.022 1.00 89.50 151 ALA A CA 1
ATOM 1086 C C . ALA A 1 151 ? -6.359 6.040 14.145 1.00 89.50 151 ALA A C 1
ATOM 1088 O O . ALA A 1 151 ? -7.249 5.758 14.947 1.00 89.50 151 ALA A O 1
ATOM 1089 N N . ILE A 1 152 ? -5.730 7.222 14.170 1.00 91.44 152 ILE A N 1
ATOM 1090 C CA . ILE A 1 152 ? -6.074 8.287 15.117 1.00 91.44 152 ILE A CA 1
ATOM 1091 C C . ILE A 1 152 ? -7.507 8.772 14.879 1.00 91.44 152 ILE A C 1
ATOM 1093 O O . ILE A 1 152 ? -8.274 8.858 15.835 1.00 91.44 152 ILE A O 1
ATOM 1097 N N . ALA A 1 153 ? -7.889 9.063 13.636 1.00 88.62 153 ALA A N 1
ATOM 1098 C CA . ALA A 1 153 ? -9.230 9.538 13.301 1.00 88.62 153 ALA A CA 1
ATOM 1099 C C . ALA A 1 153 ? -10.318 8.542 13.742 1.00 88.62 153 ALA A C 1
ATOM 1101 O O . ALA A 1 153 ? -11.332 8.944 14.314 1.00 88.62 153 ALA A O 1
ATOM 1102 N N . LEU A 1 154 ? -10.071 7.239 13.571 1.00 82.31 154 LEU A N 1
ATOM 1103 C CA . LEU A 1 154 ? -10.971 6.166 13.990 1.00 82.31 154 LEU A CA 1
ATOM 1104 C C . LEU A 1 154 ? -11.216 6.144 15.508 1.00 82.31 154 LEU A C 1
ATOM 1106 O O . LEU A 1 154 ? -12.293 5.716 15.921 1.00 82.31 154 LEU A O 1
ATOM 1110 N N . THR A 1 155 ? -10.294 6.656 16.336 1.00 82.56 155 THR A N 1
ATOM 1111 C CA . THR A 1 155 ? -10.516 6.768 17.794 1.00 82.56 155 THR A CA 1
ATOM 1112 C C . THR A 1 155 ? -11.583 7.794 18.175 1.00 82.56 155 THR A C 1
ATOM 1114 O O . THR A 1 155 ? -12.194 7.674 19.235 1.00 82.56 155 THR A O 1
ATOM 1117 N N . TYR A 1 156 ? -11.844 8.777 17.309 1.00 81.19 156 TYR A N 1
ATOM 1118 C CA . TYR A 1 156 ? -12.866 9.803 17.529 1.00 81.19 156 TYR A CA 1
ATOM 1119 C C . TYR A 1 156 ? -14.246 9.393 17.005 1.00 81.19 156 TYR A C 1
ATOM 1121 O O . TYR A 1 156 ? -15.230 10.084 17.265 1.00 81.19 156 TYR A O 1
ATOM 1129 N N . VAL A 1 157 ? -14.346 8.270 16.288 1.00 71.31 157 VAL A N 1
ATOM 1130 C CA . VAL A 1 157 ? -15.627 7.738 15.820 1.00 71.31 157 VAL A CA 1
ATOM 1131 C C . VAL A 1 157 ? -16.302 7.009 16.990 1.00 71.31 157 VAL A C 1
ATOM 1133 O O . VAL A 1 157 ? -15.778 5.990 17.448 1.00 71.31 157 VAL A O 1
ATOM 1136 N N . PRO A 1 158 ? -17.474 7.470 17.480 1.00 69.81 158 PRO A N 1
ATOM 1137 C CA . PRO A 1 158 ? -18.163 6.835 18.602 1.00 69.81 158 PRO A CA 1
ATOM 1138 C C . PRO A 1 158 ? -18.365 5.343 18.339 1.00 69.81 158 PRO A C 1
ATOM 1140 O O . PRO A 1 158 ? -18.781 4.968 17.248 1.00 69.81 158 PRO A O 1
ATOM 1143 N N . THR A 1 159 ? -18.142 4.473 19.322 1.00 65.62 159 THR A N 1
ATOM 1144 C CA . THR A 1 159 ? -18.191 3.005 19.143 1.00 65.62 159 THR A CA 1
ATOM 1145 C C . THR A 1 159 ? -19.491 2.494 18.509 1.00 65.62 159 THR A C 1
ATOM 1147 O O . THR A 1 159 ? -19.457 1.585 17.680 1.00 65.62 159 THR A O 1
ATOM 1150 N N . ARG A 1 160 ? -20.639 3.119 18.815 1.00 65.00 160 ARG A N 1
ATOM 1151 C CA . ARG A 1 160 ? -21.928 2.822 18.156 1.00 65.00 160 ARG A CA 1
ATOM 1152 C C . ARG A 1 160 ? -21.921 3.192 16.668 1.00 65.00 160 ARG A C 1
ATOM 1154 O O . ARG A 1 160 ? -22.346 2.385 15.849 1.00 65.00 160 ARG A O 1
ATOM 1161 N N . ALA A 1 161 ? -21.389 4.363 16.319 1.00 62.56 161 ALA A N 1
ATOM 1162 C CA . ALA A 1 161 ? -21.218 4.792 14.933 1.00 62.56 161 ALA A CA 1
ATOM 1163 C C . ALA A 1 161 ? -20.152 3.953 14.211 1.00 62.56 161 ALA A C 1
ATOM 1165 O O . ALA A 1 161 ? -20.364 3.571 13.074 1.00 62.56 161 ALA A O 1
ATOM 1166 N N . SER A 1 162 ? -19.062 3.567 14.878 1.00 53.88 162 SER A N 1
ATOM 1167 C CA . SER A 1 162 ? -18.019 2.695 14.319 1.00 53.88 162 SER A CA 1
ATOM 1168 C C . SER A 1 162 ? -18.550 1.302 13.976 1.00 53.88 162 SER A C 1
ATOM 1170 O O . SER A 1 162 ? -18.154 0.729 12.959 1.00 53.88 162 SER A O 1
ATOM 1172 N N . LYS A 1 163 ? -19.488 0.775 14.780 1.00 55.44 163 LYS A N 1
ATOM 1173 C CA . LYS A 1 163 ? -20.191 -0.479 14.484 1.00 55.44 163 LYS A CA 1
ATOM 1174 C C . LYS A 1 163 ? -21.124 -0.328 13.282 1.00 55.44 163 LYS A C 1
ATOM 1176 O O . LYS A 1 163 ? -21.083 -1.168 12.395 1.00 55.44 163 LYS A O 1
ATOM 1181 N N . VAL A 1 164 ? -21.913 0.748 13.222 1.00 61.50 164 VAL A N 1
ATOM 1182 C CA . VAL A 1 164 ? -22.815 1.026 12.087 1.00 61.50 164 VAL A CA 1
ATOM 1183 C C . VAL A 1 164 ? -22.032 1.276 10.800 1.00 61.50 164 VAL A C 1
ATOM 1185 O O . VAL A 1 164 ? -22.355 0.679 9.787 1.00 61.50 164 VAL A O 1
ATOM 1188 N N . VAL A 1 165 ? -20.971 2.083 10.843 1.00 54.34 165 VAL A N 1
ATOM 1189 C CA . VAL A 1 165 ? -20.072 2.343 9.710 1.00 54.34 165 VAL A CA 1
ATOM 1190 C C . VAL A 1 165 ? -19.340 1.069 9.307 1.00 54.34 165 VAL A C 1
ATOM 1192 O O . VAL A 1 165 ? -19.243 0.788 8.126 1.00 54.34 165 VAL A O 1
ATOM 1195 N N . GLY A 1 166 ? -18.869 0.260 10.260 1.00 52.53 166 GLY A N 1
ATOM 1196 C CA . GLY A 1 166 ? -18.242 -1.029 9.960 1.00 52.53 166 GLY A CA 1
ATOM 1197 C C . GLY A 1 166 ? -19.198 -1.993 9.258 1.00 52.53 166 GLY A C 1
ATOM 1198 O O . GLY A 1 166 ? -18.826 -2.593 8.258 1.00 52.53 166 GLY A O 1
ATOM 1199 N N . ILE A 1 167 ? -20.442 -2.088 9.734 1.00 55.22 167 ILE A N 1
ATOM 1200 C CA . ILE A 1 167 ? -21.497 -2.873 9.083 1.00 55.22 167 ILE A CA 1
ATOM 1201 C C . ILE A 1 167 ? -21.844 -2.274 7.716 1.00 55.22 167 ILE A C 1
ATOM 1203 O O . ILE A 1 167 ? -21.982 -3.022 6.764 1.00 55.22 167 ILE A O 1
ATOM 1207 N N . ALA A 1 168 ? -21.950 -0.951 7.589 1.00 51.25 168 ALA A N 1
ATOM 1208 C CA . ALA A 1 168 ? -22.272 -0.283 6.332 1.00 51.25 168 ALA A CA 1
ATOM 1209 C C . ALA A 1 168 ? -21.167 -0.457 5.285 1.00 51.25 168 ALA A C 1
ATOM 1211 O O . ALA A 1 168 ? -21.483 -0.737 4.140 1.00 51.25 168 ALA A O 1
ATOM 1212 N N . VAL A 1 169 ? -19.893 -0.347 5.674 1.00 49.97 169 VAL A N 1
ATOM 1213 C CA . VAL A 1 169 ? -18.745 -0.628 4.802 1.00 49.97 169 VAL A CA 1
ATOM 1214 C C . VAL A 1 169 ? -18.749 -2.100 4.414 1.00 49.97 169 VAL A C 1
ATOM 1216 O O . VAL A 1 169 ? -18.729 -2.388 3.230 1.00 49.97 169 VAL A O 1
ATOM 1219 N N . ALA A 1 170 ? -18.891 -3.027 5.367 1.00 48.62 170 ALA A N 1
ATOM 1220 C CA . ALA A 1 170 ? -18.971 -4.455 5.058 1.00 48.62 170 ALA A CA 1
ATOM 1221 C C . ALA A 1 170 ? -20.146 -4.787 4.121 1.00 48.62 170 ALA A C 1
ATOM 1223 O O . ALA A 1 170 ? -19.973 -5.528 3.162 1.00 48.62 170 ALA A O 1
ATOM 1224 N N . LEU A 1 171 ? -21.331 -4.215 4.354 1.00 50.00 171 LEU A N 1
ATOM 1225 C CA . LEU A 1 171 ? -22.509 -4.390 3.502 1.00 50.00 171 LEU A CA 1
ATOM 1226 C C . LEU A 1 171 ? -22.345 -3.718 2.140 1.00 50.00 171 LEU A C 1
ATOM 1228 O O . LEU A 1 171 ? -22.808 -4.279 1.159 1.00 50.00 171 LEU A O 1
ATOM 1232 N N . ALA A 1 172 ? -21.707 -2.550 2.059 1.00 47.44 172 ALA A N 1
ATOM 1233 C CA . ALA A 1 172 ? -21.407 -1.883 0.796 1.00 47.44 172 ALA A CA 1
ATOM 1234 C C . ALA A 1 172 ? -20.389 -2.688 -0.014 1.00 47.44 172 ALA A C 1
ATOM 1236 O O . ALA A 1 172 ? -20.598 -2.875 -1.205 1.00 47.44 172 ALA A O 1
ATOM 1237 N N . THR A 1 173 ? -19.355 -3.235 0.633 1.00 45.31 173 THR A N 1
ATOM 1238 C CA . THR A 1 173 ? -18.419 -4.188 0.031 1.00 45.31 173 THR A CA 1
ATOM 1239 C C . THR A 1 173 ? -19.169 -5.423 -0.464 1.00 45.31 173 THR A C 1
ATOM 1241 O O . THR A 1 173 ? -19.063 -5.754 -1.636 1.00 45.31 173 THR A O 1
ATOM 1244 N N . ILE A 1 174 ? -20.011 -6.051 0.366 1.00 47.59 174 ILE A N 1
ATOM 1245 C CA . ILE A 1 174 ? -20.831 -7.209 -0.035 1.00 47.59 174 ILE A CA 1
ATOM 1246 C C . ILE A 1 174 ? -21.782 -6.854 -1.189 1.00 47.59 174 ILE A C 1
ATOM 1248 O O . ILE A 1 174 ? -21.904 -7.627 -2.127 1.00 47.59 174 ILE A O 1
ATOM 1252 N N . ALA A 1 175 ? -22.461 -5.707 -1.153 1.00 47.38 175 ALA A N 1
ATOM 1253 C CA . ALA A 1 175 ? -23.420 -5.294 -2.178 1.00 47.38 175 ALA A CA 1
ATOM 1254 C C . ALA A 1 175 ? -22.737 -4.927 -3.499 1.00 47.38 175 ALA A C 1
ATOM 1256 O O . ALA A 1 175 ? -23.244 -5.284 -4.559 1.00 47.38 175 ALA A O 1
ATOM 1257 N N . PHE A 1 176 ? -21.589 -4.249 -3.438 1.00 45.00 176 PHE A N 1
ATOM 1258 C CA . PHE A 1 176 ? -20.734 -3.997 -4.593 1.00 45.00 176 PHE A CA 1
ATOM 1259 C C . PHE A 1 176 ? -20.283 -5.319 -5.218 1.00 45.00 176 PHE A C 1
ATOM 1261 O O . PHE A 1 176 ? -20.487 -5.507 -6.413 1.00 45.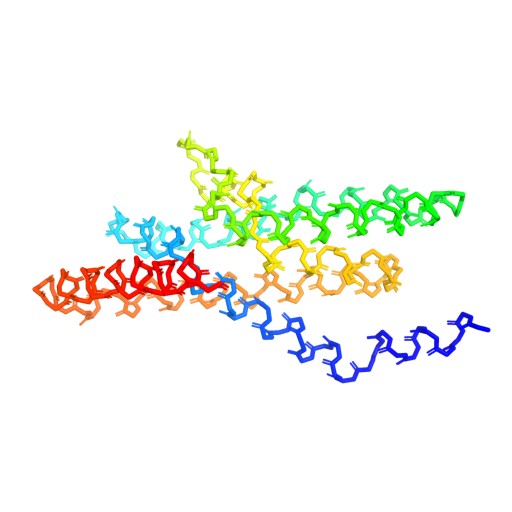00 176 PHE A O 1
ATOM 1268 N N . VAL A 1 177 ? -19.803 -6.261 -4.397 1.00 41.47 177 VAL A N 1
ATOM 1269 C CA . VAL A 1 177 ? -19.433 -7.621 -4.818 1.00 41.47 177 VAL A CA 1
ATOM 1270 C C . VAL A 1 177 ? -20.622 -8.360 -5.445 1.00 41.47 177 VAL A C 1
ATOM 1272 O O . VAL A 1 177 ? -20.502 -8.929 -6.522 1.00 41.47 177 VAL A O 1
ATOM 1275 N N . LEU A 1 178 ? -21.808 -8.331 -4.833 1.00 43.31 178 LEU A N 1
ATOM 1276 C CA . LEU A 1 178 ? -22.998 -8.991 -5.385 1.00 43.31 178 LEU A CA 1
ATOM 1277 C C . LEU A 1 178 ? -23.457 -8.359 -6.708 1.00 43.31 178 LEU A C 1
ATOM 1279 O O . LEU A 1 178 ? -23.867 -9.075 -7.619 1.00 43.31 178 LEU A O 1
ATOM 1283 N N . TYR A 1 179 ? -23.393 -7.033 -6.829 1.00 51.28 179 TYR A N 1
ATOM 1284 C CA . TYR A 1 179 ? -23.731 -6.316 -8.058 1.00 51.28 179 TYR A CA 1
ATOM 1285 C C . TYR A 1 179 ? -22.766 -6.650 -9.203 1.00 51.28 179 TYR A C 1
ATOM 1287 O O . TYR A 1 179 ? -23.218 -6.831 -10.332 1.00 51.28 179 TYR A O 1
ATOM 1295 N N . THR A 1 180 ? -21.463 -6.763 -8.928 1.00 39.72 180 THR A N 1
ATOM 1296 C CA . THR A 1 180 ? -20.466 -7.149 -9.936 1.00 39.72 180 THR A CA 1
ATOM 1297 C C . THR A 1 180 ? -20.532 -8.633 -10.297 1.00 39.72 180 THR A C 1
ATOM 1299 O O . THR A 1 180 ? -20.223 -8.968 -11.431 1.00 39.72 180 THR A O 1
ATOM 1302 N N . MET A 1 181 ? -20.995 -9.511 -9.397 1.00 37.78 181 MET A N 1
ATOM 1303 C CA . MET A 1 181 ? -21.224 -10.938 -9.690 1.00 37.78 181 MET A CA 1
ATOM 1304 C C . MET A 1 181 ? -22.467 -11.216 -10.551 1.00 37.78 181 MET A C 1
ATOM 1306 O O . MET A 1 181 ? -22.538 -12.253 -11.206 1.00 37.78 181 MET A O 1
ATOM 1310 N N . LEU A 1 182 ? -23.476 -10.342 -10.507 1.00 49.16 182 LEU A N 1
ATOM 1311 C CA . LEU A 1 182 ? -24.729 -10.487 -11.263 1.00 49.16 182 LEU A CA 1
ATOM 1312 C C . LEU A 1 182 ? -24.669 -9.851 -12.664 1.00 49.16 182 LEU A C 1
ATOM 1314 O O . LEU A 1 182 ? -25.688 -9.816 -13.360 1.00 49.16 182 LEU A O 1
ATOM 1318 N N . ARG A 1 183 ? -23.507 -9.330 -13.060 1.00 33.88 183 ARG A N 1
ATOM 1319 C CA . ARG A 1 183 ? -23.257 -8.653 -14.333 1.00 33.88 183 ARG A CA 1
ATOM 1320 C C . ARG A 1 183 ? -22.220 -9.410 -15.150 1.00 33.88 183 ARG A C 1
ATOM 1322 O O . ARG A 1 183 ? -22.353 -9.361 -16.391 1.00 33.88 183 ARG A O 1
#

Organism: NCBI:txid1670455

Secondary structure (DSSP, 8-state):
-HHHHHHHHTSHHHHHHHHHHHHHHHT-HHHHHHHTT--SHHHHHHHHHHHHHHHHHHHHHHHHHHHH-GGGHHHHHHHHHHHHHHHHHHHHHT-------SSHHHHHHHH---HHHHHHHHHHHHT-HHHHHHHHHHHHHHHHHHHHHHHHHHHTS-HHHHHHHHHHHHHHHHHHHHHHHT-

pLDDT: mean 71.19, std 18.16, range [33.62, 96.69]

Foldseek 3Di:
DVVVLLCVLPDPVVLVVLLVLLLVLLVDVLLVVVLVVDDDLVVLLLQLLLLLQLLCVALLVVLVVLQPDVVCLVVLVVVLVVLVVVQVVCVLVVDFQDDDDDSNRNRCSNGTDDPSSSVLSSSLSSNHNPSSVVSSVSSSVSNSVSNSVVSVVLVPQPPVNNVVVSVVVVVVVVVVSVVSVVD

Sequence (183 aa):
MLTAFVILAASPGVLLLVLGLGAAHALEPDHIATMKTMASKREYLKFSLGHGLGFAMVAIPIILLFGFVRVLEVAGDLIGLGVGVLLLVEEISGKEFEVKGGGMGVAQGALALTPSKVLVAVLAAEAGLLLGSVYIALFIVISSSLMYVLAIALTYVPTRASKVVGIAVALATIAFVLYTMLR

Radius of gyration: 17.54 Å; chains: 1; bounding box: 45×29×49 Å